Protein AF-0000000080314130 (afdb_homodimer)

Nearest PDB structures (foldseek):
  8gym-assembly1_2K  TM=3.795E-01  e=1.275E+00  Tetrahymena thermophila SB210
  7lbm-assembly1_z  TM=4.103E-01  e=8.644E+00  Homo sapiens
  8gym-assembly1_2K  TM=3.818E-01  e=1.633E+00  Tetrahymena thermophila SB210

Sequence (172 aa):
MSDDYREERTYTIELRLSASFPDDYEGEEDGYEWHARFDRVVRPRIARAVIEALMRDPGWKVTPTTRGESESERLELRVERVVTREMSDDYREERTYTIELRLSASFPDDYEGEEDGYEWHARFDRVVRPRIARAVIEALMRDPGWKVTPTTRGESESERLELRVERVVTRE

Radius of gyration: 19.34 Å; Cα contacts (8 Å, |Δi|>4): 273; chains: 2; bounding box: 26×60×52 Å

Secondary structure (DSSP, 8-state):
----EEEEEEEEEEEEEEEEE-TT---HHHHHHHHHHIIIIIHHHHHHHHHHHHHTSTTEEEEEE--SS-TTTEEEEEEEEE----/----EEEEEEEEEEEEEEEEE-TT---HHHHHHHHHHIIIIIHHHHHHHHHHHHHTSTTEEEEEE--SS-TTTEEEEEEEEE----

Solvent-accessible surface area (backbone atoms only — not comparable to full-atom values): 9537 Å² total; per-residue (Å²): 126,80,68,54,50,68,49,79,49,63,39,35,39,39,37,43,37,34,36,38,32,53,70,81,60,72,54,67,75,44,65,50,38,58,52,47,44,37,61,72,51,46,48,57,44,30,53,49,33,40,52,53,44,52,59,68,42,84,63,50,43,78,41,79,44,85,80,67,85,59,64,86,36,43,47,39,33,40,34,37,30,69,56,67,86,125,128,81,68,56,49,68,50,77,47,64,40,36,38,39,37,42,38,34,38,37,32,54,72,80,61,70,56,66,72,46,65,50,40,57,53,47,45,38,62,70,51,46,47,55,45,32,54,49,32,38,52,53,43,52,57,68,42,84,62,50,44,79,41,81,47,86,78,80,68,61,68,86,36,42,45,42,31,40,32,37,31,68,56,68,86,126

Structure (mmCIF, N/CA/C/O backbone):
data_AF-0000000080314130-model_v1
#
loop_
_entity.id
_entity.type
_entity.pdbx_description
1 polymer 'Uncharacterized protein'
#
loop_
_atom_site.group_PDB
_atom_site.id
_atom_site.type_symbol
_atom_site.label_atom_id
_atom_site.label_alt_id
_atom_site.label_comp_id
_atom_site.label_asym_id
_atom_site.label_entity_id
_atom_site.label_seq_id
_atom_site.pdbx_PDB_ins_code
_atom_site.Cartn_x
_atom_site.Cartn_y
_atom_site.Cartn_z
_atom_site.occupancy
_atom_site.B_iso_or_equiv
_atom_site.auth_seq_id
_atom_site.auth_comp_id
_atom_site.auth_asym_id
_atom_site.auth_atom_id
_atom_site.pdbx_PDB_model_num
ATOM 1 N N . MET A 1 1 ? -9.742 25.672 25.812 1 43.38 1 MET A N 1
ATOM 2 C CA . MET A 1 1 ? -9.211 24.422 25.312 1 43.38 1 MET A CA 1
ATOM 3 C C . MET A 1 1 ? -8.68 24.594 23.891 1 43.38 1 MET A C 1
ATOM 5 O O . MET A 1 1 ? -9.414 24.984 22.984 1 43.38 1 MET A O 1
ATOM 9 N N . SER A 1 2 ? -7.477 25.078 23.719 1 47.72 2 SER A N 1
ATOM 10 C CA . SER A 1 2 ? -6.895 25.594 22.469 1 47.72 2 SER A CA 1
ATOM 11 C C . SER A 1 2 ? -7.051 24.578 21.344 1 47.72 2 SER A C 1
ATOM 13 O O . SER A 1 2 ? -6.578 23.453 21.438 1 47.72 2 SER A O 1
ATOM 15 N N . ASP A 1 3 ? -8.086 24.656 20.562 1 53.44 3 ASP A N 1
ATOM 16 C CA . ASP A 1 3 ? -8.555 23.719 19.531 1 53.44 3 ASP A CA 1
ATOM 17 C C . ASP A 1 3 ? -7.5 23.516 18.453 1 53.44 3 ASP A C 1
ATOM 19 O O . ASP A 1 3 ? -7.145 24.453 17.75 1 53.44 3 ASP A O 1
ATOM 23 N N . ASP A 1 4 ? -6.453 22.641 18.703 1 67.5 4 ASP A N 1
ATOM 24 C CA . ASP A 1 4 ? -5.48 22.25 17.688 1 67.5 4 ASP A CA 1
ATOM 25 C C . ASP A 1 4 ? -6.156 22.016 16.344 1 67.5 4 ASP A C 1
ATOM 27 O O . ASP A 1 4 ? -7.207 21.359 16.266 1 67.5 4 ASP A O 1
ATOM 31 N N . TYR A 1 5 ? -5.922 22.984 15.508 1 80.56 5 TYR A N 1
ATOM 32 C CA . TYR A 1 5 ? -6.379 22.781 14.141 1 80.56 5 TYR A CA 1
ATOM 33 C C . TYR A 1 5 ? -5.848 21.469 13.57 1 80.56 5 TYR A C 1
ATOM 35 O O . TYR A 1 5 ? -4.688 21.125 13.789 1 80.56 5 TYR A O 1
ATOM 43 N N . ARG A 1 6 ? -6.793 20.656 13.219 1 83.69 6 ARG A N 1
ATOM 44 C CA . ARG A 1 6 ? -6.426 19.375 12.656 1 83.69 6 ARG A CA 1
ATOM 45 C C . ARG A 1 6 ? -6.863 19.266 11.203 1 83.69 6 ARG A C 1
ATOM 47 O O . ARG A 1 6 ? -7.973 19.672 10.852 1 83.69 6 ARG A O 1
ATOM 54 N N . GLU A 1 7 ? -5.957 18.797 10.328 1 87.38 7 GLU A N 1
ATOM 55 C CA . GLU A 1 7 ? -6.258 18.469 8.938 1 87.38 7 GLU A CA 1
ATOM 56 C C . GLU A 1 7 ? -6.164 16.969 8.695 1 87.38 7 GLU A C 1
ATOM 58 O O . GLU A 1 7 ? -5.328 16.297 9.297 1 87.38 7 GLU A O 1
ATOM 63 N N . GLU A 1 8 ? -7.141 16.516 7.824 1 88.44 8 GLU A N 1
ATOM 64 C CA . GLU A 1 8 ? -7.16 15.094 7.516 1 88.44 8 GLU A CA 1
ATOM 65 C C . GLU A 1 8 ? -7.203 14.859 6.012 1 88.44 8 GLU A C 1
ATOM 67 O O . GLU A 1 8 ? -7.738 15.68 5.262 1 88.44 8 GLU A O 1
ATOM 72 N N . ARG A 1 9 ? -6.504 13.812 5.672 1 89.31 9 ARG A N 1
ATOM 73 C CA . ARG A 1 9 ? -6.508 13.336 4.293 1 89.31 9 ARG A CA 1
ATOM 74 C C . ARG A 1 9 ? -6.398 11.82 4.23 1 89.31 9 ARG A C 1
ATOM 76 O O . ARG A 1 9 ? -5.84 11.195 5.137 1 89.31 9 ARG A O 1
ATOM 83 N N . THR A 1 10 ? -7.004 11.297 3.166 1 91.94 10 THR A N 1
ATOM 84 C CA . THR A 1 10 ? -6.895 9.859 2.973 1 91.94 10 THR A CA 1
ATOM 85 C C . THR A 1 10 ? -6.184 9.539 1.66 1 91.94 10 THR A C 1
ATOM 87 O O . THR A 1 10 ? -6.445 10.172 0.636 1 91.94 10 THR A O 1
ATOM 90 N N . TYR A 1 11 ? -5.266 8.695 1.754 1 93 11 TYR A N 1
ATOM 91 C CA . TYR A 1 11 ? -4.621 8.133 0.573 1 93 11 TYR A CA 1
ATOM 92 C C . TYR A 1 11 ? -4.828 6.625 0.508 1 93 11 TYR A C 1
ATOM 94 O O . TYR A 1 11 ? -4.598 5.918 1.491 1 93 11 TYR A O 1
ATOM 102 N N . THR A 1 12 ? -5.262 6.172 -0.743 1 93.56 12 THR A N 1
ATOM 103 C CA . THR A 1 12 ? -5.609 4.758 -0.873 1 93.56 12 THR A CA 1
ATOM 104 C C . THR A 1 12 ? -4.758 4.09 -1.951 1 93.56 12 THR A C 1
ATOM 106 O O . THR A 1 12 ? -4.57 4.648 -3.033 1 93.56 12 THR A O 1
ATOM 109 N N . ILE A 1 13 ? -4.215 2.967 -1.587 1 93.06 13 ILE A N 1
ATOM 110 C CA . ILE A 1 13 ? -3.582 2.064 -2.543 1 93.06 13 ILE A CA 1
ATOM 111 C C . ILE A 1 13 ? -4.48 0.852 -2.779 1 93.06 13 ILE A C 1
ATOM 113 O O . ILE A 1 13 ? -4.789 0.109 -1.844 1 93.06 13 ILE A O 1
ATOM 117 N N . GLU A 1 14 ? -4.93 0.688 -3.996 1 93.88 14 GLU A N 1
ATOM 118 C CA . GLU A 1 14 ? -5.773 -0.449 -4.359 1 93.88 14 GLU A CA 1
ATOM 119 C C . GLU A 1 14 ? -5.023 -1.426 -5.258 1 93.88 14 GLU A C 1
ATOM 121 O O . GLU A 1 14 ? -4.582 -1.058 -6.352 1 93.88 14 GLU A O 1
ATOM 126 N N . LEU A 1 15 ? -4.801 -2.623 -4.832 1 94 15 LEU A N 1
ATOM 127 C CA . LEU A 1 15 ? -4.227 -3.715 -5.605 1 94 15 LEU A CA 1
ATOM 128 C C . LEU A 1 15 ? -5.32 -4.574 -6.234 1 94 15 LEU A C 1
ATOM 130 O O . LEU A 1 15 ? -6.117 -5.188 -5.523 1 94 15 LEU A O 1
ATOM 134 N N . ARG A 1 16 ? -5.414 -4.551 -7.484 1 93.62 16 ARG A N 1
ATOM 135 C CA . ARG A 1 16 ? -6.316 -5.43 -8.219 1 93.62 16 ARG A CA 1
ATOM 136 C C . ARG A 1 16 ? -5.602 -6.707 -8.656 1 93.62 16 ARG A C 1
ATOM 138 O O . ARG A 1 16 ? -4.945 -6.73 -9.695 1 93.62 16 ARG A O 1
ATOM 145 N N . LEU A 1 17 ? -5.797 -7.746 -7.875 1 92.12 17 LEU A N 1
ATOM 146 C CA . LEU A 1 17 ? -5.125 -9.023 -8.094 1 92.12 17 LEU A CA 1
ATOM 147 C C . LEU A 1 17 ? -5.926 -9.898 -9.055 1 92.12 17 LEU A C 1
ATOM 149 O O . LEU A 1 17 ? -7.156 -9.953 -8.969 1 92.12 17 LEU A O 1
ATOM 153 N N . SER A 1 18 ? -5.16 -10.461 -9.953 1 90.25 18 SER A N 1
ATOM 154 C CA . SER A 1 18 ? -5.812 -11.445 -10.812 1 90.25 18 SER A CA 1
ATOM 155 C C . SER A 1 18 ? -4.887 -12.617 -11.109 1 90.25 18 SER A C 1
ATOM 157 O O . SER A 1 18 ? -3.664 -12.453 -11.148 1 90.25 18 SER A O 1
ATOM 159 N N . ALA A 1 19 ? -5.52 -13.75 -11.25 1 87.75 19 ALA A N 1
ATOM 160 C CA . ALA A 1 19 ? -4.809 -14.953 -11.664 1 87.75 19 ALA A CA 1
ATOM 161 C C . ALA A 1 19 ? -5.535 -15.648 -12.812 1 87.75 19 ALA A C 1
ATOM 163 O O . ALA A 1 19 ? -6.766 -15.727 -12.828 1 87.75 19 ALA A O 1
ATOM 164 N N . SER A 1 20 ? -4.805 -16.109 -13.719 1 85.88 20 SER A N 1
ATOM 165 C CA . SER A 1 20 ? -5.344 -16.906 -14.82 1 85.88 20 SER A CA 1
ATOM 166 C C . SER A 1 20 ? -4.812 -18.328 -14.781 1 85.88 20 SER A C 1
ATOM 168 O O . SER A 1 20 ? -3.637 -18.547 -14.484 1 85.88 20 SER A O 1
ATOM 170 N N . PHE A 1 21 ? -5.805 -19.219 -15.117 1 83.94 21 PHE A N 1
ATOM 171 C CA . PHE A 1 21 ? -5.492 -20.641 -15.047 1 83.94 21 PHE A CA 1
ATOM 172 C C . PHE A 1 21 ? -5.754 -21.312 -16.391 1 83.94 21 PHE A C 1
ATOM 174 O O . PHE A 1 21 ? -6.703 -20.969 -17.094 1 83.94 21 PHE A O 1
ATOM 181 N N . PRO A 1 22 ? -4.871 -22.281 -16.688 1 77.94 22 PRO A N 1
ATOM 182 C CA . PRO A 1 22 ? -5.156 -23.062 -17.906 1 77.94 22 PRO A CA 1
ATOM 183 C C . PRO A 1 22 ? -6.391 -23.938 -17.766 1 77.94 22 PRO A C 1
ATOM 185 O O . PRO A 1 22 ? -6.828 -24.234 -16.641 1 77.94 22 PRO A O 1
ATOM 188 N N . ASP A 1 23 ? -7.102 -24.281 -18.844 1 73.69 23 ASP A N 1
ATOM 189 C CA . ASP A 1 23 ? -8.328 -25.078 -18.906 1 73.69 23 ASP A CA 1
ATOM 190 C C . ASP A 1 23 ? -8.164 -26.391 -18.141 1 73.69 23 ASP A C 1
ATOM 192 O O . ASP A 1 23 ? -9.125 -26.906 -17.562 1 73.69 23 ASP A O 1
ATOM 196 N N . ASP A 1 24 ? -7.156 -26.953 -18.219 1 72.69 24 ASP A N 1
ATOM 197 C CA . ASP A 1 24 ? -6.957 -28.281 -17.625 1 72.69 24 ASP A CA 1
ATOM 198 C C . ASP A 1 24 ? -6.422 -28.172 -16.203 1 72.69 24 ASP A C 1
ATOM 200 O O . ASP A 1 24 ? -5.957 -29.172 -15.633 1 72.69 24 ASP A O 1
ATOM 204 N N . TYR A 1 25 ? -6.457 -26.922 -15.852 1 67 25 TYR A N 1
ATOM 205 C CA . TYR A 1 25 ? -6.004 -26.734 -14.477 1 67 25 TYR A CA 1
ATOM 206 C C . TYR A 1 25 ? -6.973 -27.375 -13.492 1 67 25 TYR A C 1
ATOM 208 O O . TYR A 1 25 ? -8.172 -27.062 -13.5 1 67 25 TYR A O 1
ATOM 216 N N . GLU A 1 26 ? -6.828 -28.594 -13.109 1 61.5 26 GLU A N 1
ATOM 217 C CA . GLU A 1 26 ? -7.66 -29.328 -12.156 1 61.5 26 GLU A CA 1
ATOM 218 C C . GLU A 1 26 ? -7.398 -28.859 -10.727 1 61.5 26 GLU A C 1
ATOM 220 O O . GLU A 1 26 ? -8.07 -29.297 -9.797 1 61.5 26 GLU A O 1
ATOM 225 N N . GLY A 1 27 ? -6.477 -28.125 -10.43 1 54.03 27 GLY A N 1
ATOM 226 C CA . GLY A 1 27 ? -6.055 -27.953 -9.047 1 54.03 27 GLY A CA 1
ATOM 227 C C . GLY A 1 27 ? -6.949 -27.031 -8.25 1 54.03 27 GLY A C 1
ATOM 228 O O . GLY A 1 27 ? -6.863 -25.797 -8.398 1 54.03 27 GLY A O 1
ATOM 229 N N . GLU A 1 28 ? -8.219 -27.359 -8.234 1 51.75 28 GLU A N 1
ATOM 230 C CA . GLU A 1 28 ? -9.047 -26.766 -7.195 1 51.75 28 GLU A CA 1
ATOM 231 C C . GLU A 1 28 ? -8.195 -26.188 -6.066 1 51.75 28 GLU A C 1
ATOM 233 O O . GLU A 1 28 ? -8.477 -25.094 -5.566 1 51.75 28 GLU A O 1
ATOM 238 N N . GLU A 1 29 ? -7.48 -27.203 -5.551 1 49.44 29 GLU A N 1
ATOM 239 C CA . GLU A 1 29 ? -6.723 -26.953 -4.328 1 49.44 29 GLU A CA 1
ATOM 240 C C . GLU A 1 29 ? -5.801 -25.75 -4.492 1 49.44 29 GLU A C 1
ATOM 242 O O . GLU A 1 29 ? -5.547 -25.016 -3.533 1 49.44 29 GLU A O 1
ATOM 247 N N . ASP A 1 30 ? -5.445 -25.438 -5.742 1 53.06 30 ASP A N 1
ATOM 248 C CA . ASP A 1 30 ? -4.344 -24.531 -6.055 1 53.06 30 ASP A CA 1
ATOM 249 C C . ASP A 1 30 ? -4.848 -23.109 -6.273 1 53.06 30 ASP A C 1
ATOM 251 O O . ASP A 1 30 ? -4.082 -22.141 -6.148 1 53.06 30 ASP A O 1
ATOM 255 N N . GLY A 1 31 ? -6.16 -23.141 -6.836 1 55.75 31 GLY A N 1
ATOM 256 C CA . GLY A 1 31 ? -6.699 -21.781 -6.953 1 55.75 31 GLY A CA 1
ATOM 257 C C . GLY A 1 31 ? -6.625 -21 -5.66 1 55.75 31 GLY A C 1
ATOM 258 O O . GLY A 1 31 ? -6.363 -19.797 -5.676 1 55.75 31 GLY A O 1
ATOM 259 N N . TYR A 1 32 ? -6.766 -21.797 -4.609 1 67.88 32 TYR A N 1
ATOM 260 C CA . TYR A 1 32 ? -6.676 -21.172 -3.301 1 67.88 32 TYR A CA 1
ATOM 261 C C . TYR A 1 32 ? -5.223 -20.938 -2.904 1 67.88 32 TYR A C 1
ATOM 263 O O . TYR A 1 32 ? -4.934 -20.141 -2.01 1 67.88 32 TYR A O 1
ATOM 271 N N . GLU A 1 33 ? -4.41 -21.609 -3.822 1 78.06 33 GLU A N 1
ATOM 272 C CA . GLU A 1 33 ? -3 -21.516 -3.459 1 78.06 33 GLU A CA 1
ATOM 273 C C . GLU A 1 33 ? -2.455 -20.109 -3.707 1 78.06 33 GLU A C 1
ATOM 275 O O . GLU A 1 33 ? -1.669 -19.594 -2.91 1 78.06 33 GLU A O 1
ATOM 280 N N . TRP A 1 34 ? -2.99 -19.578 -4.809 1 81.38 34 TRP A N 1
ATOM 281 C CA . TRP A 1 34 ? -2.451 -18.234 -5.082 1 81.38 34 TRP A CA 1
ATOM 282 C C . TRP A 1 34 ? -2.977 -17.219 -4.074 1 81.38 34 TRP A C 1
ATOM 284 O O . TRP A 1 34 ? -2.242 -16.328 -3.646 1 81.38 34 TRP A O 1
ATOM 294 N N . HIS A 1 35 ? -4.184 -17.422 -3.57 1 82.56 35 HIS A N 1
ATOM 295 C CA . HIS A 1 35 ? -4.707 -16.578 -2.498 1 82.56 35 HIS A CA 1
ATOM 296 C C . HIS A 1 35 ? -3.912 -16.781 -1.211 1 82.56 35 HIS A C 1
ATOM 298 O O . HIS A 1 35 ? -3.574 -15.797 -0.536 1 82.56 35 HIS A O 1
ATOM 304 N N . ALA A 1 36 ? -3.713 -18.016 -1.013 1 83.44 36 ALA A N 1
ATOM 305 C CA . ALA A 1 36 ? -2.982 -18.344 0.21 1 83.44 36 ALA A CA 1
ATOM 306 C C . ALA A 1 36 ? -1.574 -17.75 0.179 1 83.44 36 ALA A C 1
ATOM 308 O O . ALA A 1 36 ? -1.088 -17.234 1.188 1 83.44 36 ALA A O 1
ATOM 309 N N . ARG A 1 37 ? -0.954 -17.891 -0.883 1 83.81 37 ARG A N 1
ATOM 310 C CA . ARG A 1 37 ? 0.386 -17.328 -1.013 1 83.81 37 ARG A CA 1
ATOM 311 C C . ARG A 1 37 ? 0.36 -15.812 -0.853 1 83.81 37 ARG A C 1
ATOM 313 O O . ARG A 1 37 ? 1.214 -15.234 -0.173 1 83.81 37 ARG A O 1
ATOM 320 N N . PHE A 1 38 ? -0.61 -15.211 -1.527 1 88.31 38 PHE A N 1
ATOM 321 C CA . PHE A 1 38 ? -0.726 -13.766 -1.364 1 88.31 38 PHE A CA 1
ATOM 322 C C . PHE A 1 38 ? -0.879 -13.398 0.107 1 88.31 38 PHE A C 1
ATOM 324 O O . PHE A 1 38 ? -0.174 -12.523 0.61 1 88.31 38 PHE A O 1
ATOM 331 N N . ASP A 1 39 ? -1.701 -14.078 0.784 1 88.5 39 ASP A N 1
ATOM 332 C CA . ASP A 1 39 ? -2.029 -13.742 2.166 1 88.5 39 ASP A CA 1
ATOM 333 C C . ASP A 1 39 ? -0.843 -14.008 3.092 1 88.5 39 ASP A C 1
ATOM 335 O O . ASP A 1 39 ? -0.583 -13.234 4.012 1 88.5 39 ASP A O 1
ATOM 339 N N . ARG A 1 40 ? -0.093 -15.031 2.822 1 88.88 40 ARG A N 1
ATOM 340 C CA . ARG A 1 40 ? 0.931 -15.477 3.76 1 88.88 40 ARG A CA 1
ATOM 341 C C . ARG A 1 40 ? 2.27 -14.805 3.475 1 88.88 40 ARG A C 1
ATOM 343 O O . ARG A 1 40 ? 3.08 -14.617 4.383 1 88.88 40 ARG A O 1
ATOM 350 N N . VAL A 1 41 ? 2.461 -14.422 2.262 1 89.19 41 VAL A N 1
ATOM 351 C CA . VAL A 1 41 ? 3.809 -13.984 1.908 1 89.19 41 VAL A CA 1
ATOM 352 C C . VAL A 1 41 ? 3.771 -12.539 1.412 1 89.19 41 VAL A C 1
ATOM 354 O O . VAL A 1 41 ? 4.484 -11.68 1.934 1 89.19 41 VAL A O 1
ATOM 357 N N . VAL A 1 42 ? 2.891 -12.281 0.483 1 90.56 42 VAL A N 1
ATOM 358 C CA . VAL A 1 42 ? 2.963 -11.031 -0.259 1 90.56 42 VAL A CA 1
ATOM 359 C C . VAL A 1 42 ? 2.34 -9.906 0.566 1 90.56 42 VAL A C 1
ATOM 361 O O . VAL A 1 42 ? 2.941 -8.844 0.732 1 90.56 42 VAL A O 1
ATOM 364 N N . ARG A 1 43 ? 1.204 -10.195 1.132 1 91.44 43 ARG A N 1
ATOM 365 C CA . ARG A 1 43 ? 0.46 -9.18 1.88 1 91.44 43 ARG A CA 1
ATOM 366 C C . ARG A 1 43 ? 1.268 -8.68 3.07 1 91.44 43 ARG A C 1
ATOM 368 O O . ARG A 1 43 ? 1.432 -7.469 3.248 1 91.44 43 ARG A O 1
ATOM 375 N N . PRO A 1 44 ? 1.831 -9.531 3.885 1 92.5 44 PRO A N 1
ATOM 376 C CA . PRO A 1 44 ? 2.645 -9.039 4.996 1 92.5 44 PRO A CA 1
ATOM 377 C C . PRO A 1 44 ? 3.875 -8.266 4.531 1 92.5 44 PRO A C 1
ATOM 379 O O . PRO A 1 44 ? 4.289 -7.301 5.184 1 92.5 44 PRO A O 1
ATOM 382 N N . ARG A 1 45 ? 4.48 -8.648 3.465 1 94.06 45 ARG A N 1
ATOM 383 C CA . ARG A 1 45 ? 5.633 -7.953 2.902 1 94.06 45 ARG A CA 1
ATOM 384 C C . ARG A 1 45 ? 5.266 -6.535 2.475 1 94.06 45 ARG A C 1
ATOM 386 O O . ARG A 1 45 ? 6.02 -5.59 2.717 1 94.06 45 ARG A O 1
ATOM 393 N N . ILE A 1 46 ? 4.105 -6.441 1.878 1 94.31 46 ILE A N 1
ATOM 394 C CA . ILE A 1 46 ? 3.619 -5.141 1.44 1 94.31 46 ILE A CA 1
ATOM 395 C C . ILE A 1 46 ? 3.369 -4.246 2.654 1 94.31 46 ILE A C 1
ATOM 397 O O . ILE A 1 46 ? 3.785 -3.086 2.676 1 94.31 46 ILE A O 1
ATOM 401 N N . ALA A 1 47 ? 2.678 -4.809 3.625 1 92.88 47 ALA A N 1
ATOM 402 C CA . ALA A 1 47 ? 2.387 -4.055 4.844 1 92.88 47 ALA A CA 1
ATOM 403 C C . ALA A 1 47 ? 3.668 -3.52 5.477 1 92.88 47 ALA A C 1
ATOM 405 O O . ALA A 1 47 ? 3.754 -2.338 5.816 1 92.88 47 ALA A O 1
ATOM 406 N N . ARG A 1 48 ? 4.629 -4.344 5.574 1 94.94 48 ARG A N 1
ATOM 407 C CA . ARG A 1 48 ? 5.914 -3.955 6.148 1 94.94 48 ARG A CA 1
ATOM 408 C C . ARG A 1 48 ? 6.582 -2.863 5.316 1 94.94 48 ARG A C 1
ATOM 410 O O . ARG A 1 48 ? 7.102 -1.889 5.867 1 94.94 48 ARG A O 1
ATOM 417 N N . ALA A 1 49 ? 6.582 -3.035 4.051 1 95 49 ALA A N 1
ATOM 418 C CA . ALA A 1 49 ? 7.223 -2.076 3.152 1 95 49 ALA A CA 1
ATOM 419 C C . ALA A 1 49 ? 6.586 -0.695 3.283 1 95 49 ALA A C 1
ATOM 421 O O . ALA A 1 49 ? 7.289 0.319 3.297 1 95 49 ALA A O 1
ATOM 422 N N . VAL A 1 50 ? 5.297 -0.65 3.35 1 94.75 50 VAL A N 1
ATOM 423 C CA . VAL A 1 50 ? 4.578 0.615 3.473 1 94.75 50 VAL A CA 1
ATOM 424 C C . VAL A 1 50 ? 4.934 1.282 4.801 1 94.75 50 VAL A C 1
ATOM 426 O O . VAL A 1 50 ? 5.266 2.469 4.836 1 94.75 50 VAL A O 1
ATOM 429 N N . ILE A 1 51 ? 4.922 0.516 5.895 1 93.88 51 ILE A N 1
ATOM 430 C CA . ILE A 1 51 ? 5.207 1.049 7.219 1 93.88 51 ILE A CA 1
ATOM 431 C C . ILE A 1 51 ? 6.645 1.558 7.273 1 93.88 51 ILE A C 1
ATOM 433 O O . ILE A 1 51 ? 6.902 2.662 7.758 1 93.88 51 ILE A O 1
ATOM 437 N N . GLU A 1 52 ? 7.543 0.793 6.723 1 94.25 52 GLU A N 1
ATOM 438 C CA . GLU A 1 52 ? 8.945 1.203 6.691 1 94.25 52 GLU A CA 1
ATOM 439 C C . GLU A 1 52 ? 9.125 2.48 5.879 1 94.25 52 GLU A C 1
ATOM 441 O O . GLU A 1 52 ? 9.898 3.359 6.258 1 94.25 52 GLU A O 1
ATOM 446 N N . ALA A 1 53 ? 8.43 2.574 4.746 1 93.5 53 ALA A N 1
ATOM 447 C CA . ALA A 1 53 ? 8.516 3.77 3.91 1 93.5 53 ALA A CA 1
ATOM 448 C C . ALA A 1 53 ? 8.008 5 4.656 1 93.5 53 ALA A C 1
ATOM 450 O O . ALA A 1 53 ? 8.578 6.086 4.535 1 93.5 53 ALA A O 1
ATOM 451 N N . LEU A 1 54 ? 6.945 4.852 5.375 1 92.94 54 LEU A N 1
ATOM 452 C CA . LEU A 1 54 ? 6.367 5.945 6.148 1 92.94 54 LEU A CA 1
ATOM 453 C C . LEU A 1 54 ? 7.297 6.359 7.281 1 92.94 54 LEU A C 1
ATOM 455 O O . LEU A 1 54 ? 7.484 7.555 7.531 1 92.94 54 LEU A O 1
ATOM 459 N N . MET A 1 55 ? 7.922 5.43 7.871 1 90.06 55 MET A N 1
ATOM 460 C CA . MET A 1 55 ? 8.727 5.672 9.062 1 90.06 55 MET A CA 1
ATOM 461 C C . MET A 1 55 ? 10.062 6.309 8.695 1 90.06 55 MET A C 1
ATOM 463 O O . MET A 1 55 ? 10.758 6.844 9.562 1 90.06 55 MET A O 1
ATOM 467 N N . ARG A 1 56 ? 10.414 6.219 7.496 1 90.25 56 ARG A N 1
ATOM 468 C CA . ARG A 1 56 ? 11.633 6.863 7.035 1 90.25 56 ARG A CA 1
ATOM 469 C C . ARG A 1 56 ? 11.492 8.383 7.039 1 90.25 56 ARG A C 1
ATOM 471 O O . ARG A 1 56 ? 12.492 9.102 6.996 1 90.25 56 ARG A O 1
ATOM 478 N N . ASP A 1 57 ? 10.297 8.867 6.898 1 82.12 57 ASP A N 1
ATOM 479 C CA . ASP A 1 57 ? 10.055 10.312 6.965 1 82.12 57 ASP A CA 1
ATOM 480 C C . ASP A 1 57 ? 9.859 10.766 8.406 1 82.12 57 ASP A C 1
ATOM 482 O O . ASP A 1 57 ? 8.891 10.383 9.062 1 82.12 57 ASP A O 1
ATOM 486 N N . PRO A 1 58 ? 10.883 11.586 8.789 1 79.19 58 PRO A N 1
ATOM 487 C CA . PRO A 1 58 ? 10.773 12.031 10.18 1 79.19 58 PRO A CA 1
ATOM 488 C C . PRO A 1 58 ? 9.5 12.828 10.445 1 79.19 58 PRO A C 1
ATOM 490 O O . PRO A 1 58 ? 9.023 13.555 9.57 1 79.19 58 PRO A O 1
ATOM 493 N N . GLY A 1 59 ? 8.836 12.594 11.641 1 80.56 59 GLY A N 1
ATOM 494 C CA . GLY A 1 59 ? 7.703 13.406 12.062 1 80.56 59 GLY A CA 1
ATOM 495 C C . GLY A 1 59 ? 6.379 12.672 11.945 1 80.56 59 GLY A C 1
ATOM 496 O O . GLY A 1 59 ? 5.371 13.109 12.508 1 80.56 59 GLY A O 1
ATOM 497 N N . TRP A 1 60 ? 6.441 11.617 11.125 1 84.19 60 TRP A N 1
ATOM 498 C CA . TRP A 1 60 ? 5.199 10.867 11.008 1 84.19 60 TRP A CA 1
ATOM 499 C C . TRP A 1 60 ? 5.148 9.734 12.031 1 84.19 60 TRP A C 1
ATOM 501 O O . TRP A 1 60 ? 6.152 9.062 12.273 1 84.19 60 TRP A O 1
ATOM 511 N N . LYS A 1 61 ? 4.016 9.625 12.648 1 89.62 61 LYS A N 1
ATOM 512 C CA . LYS A 1 61 ? 3.695 8.469 13.484 1 89.62 61 LYS A CA 1
ATOM 513 C C . LYS A 1 61 ? 2.709 7.543 12.773 1 89.62 61 LYS A C 1
ATOM 515 O O . LYS A 1 61 ? 1.689 7.996 12.25 1 89.62 61 LYS A O 1
ATOM 520 N N . VAL A 1 62 ? 3.119 6.305 12.797 1 92.12 62 VAL A N 1
ATOM 521 C CA . VAL A 1 62 ? 2.291 5.332 12.094 1 92.12 62 VAL A CA 1
ATOM 522 C C . VAL A 1 62 ? 1.704 4.336 13.086 1 92.12 62 VAL A C 1
ATOM 524 O O . VAL A 1 62 ? 2.434 3.746 13.891 1 92.12 62 VAL A O 1
ATOM 527 N N . THR A 1 63 ? 0.373 4.16 13.008 1 88.88 63 THR A N 1
ATOM 528 C CA . THR A 1 63 ? -0.337 3.203 13.844 1 88.88 63 THR A CA 1
ATOM 529 C C . THR A 1 63 ? -1.262 2.328 13.008 1 88.88 63 THR A C 1
ATOM 531 O O . THR A 1 63 ? -2.207 2.826 12.391 1 88.88 63 THR A O 1
ATOM 534 N N . PRO A 1 64 ? -0.875 1.026 12.992 1 85.12 64 PRO A N 1
ATOM 535 C CA . PRO A 1 64 ? -1.858 0.169 12.328 1 85.12 64 PRO A CA 1
ATOM 536 C C . PRO A 1 64 ? -3.207 0.151 13.047 1 85.12 64 PRO A C 1
ATOM 538 O O . PRO A 1 64 ? -3.256 0.208 14.273 1 85.12 64 PRO A O 1
ATOM 541 N N . THR A 1 65 ? -4.262 0.275 12.25 1 78.31 65 THR A N 1
ATOM 542 C 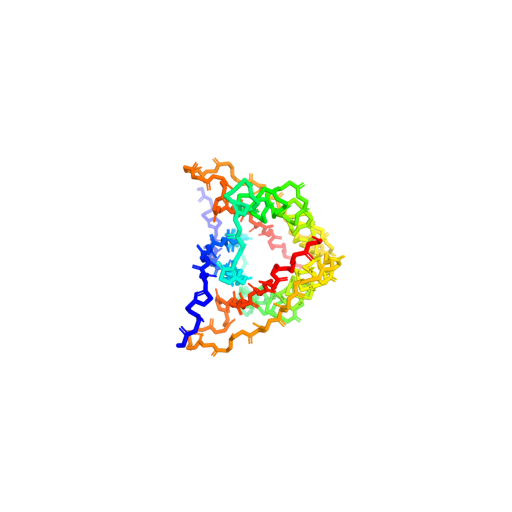CA . THR A 1 65 ? -5.578 0.263 12.883 1 78.31 65 THR A CA 1
ATOM 543 C C . THR A 1 65 ? -6.285 -1.066 12.633 1 78.31 65 THR A C 1
ATOM 545 O O . THR A 1 65 ? -6.066 -1.709 11.609 1 78.31 65 THR A O 1
ATOM 548 N N . THR A 1 66 ? -6.504 -1.848 13.562 1 62 66 THR A N 1
ATOM 549 C CA . THR A 1 66 ? -7.246 -3.098 13.445 1 62 66 THR A CA 1
ATOM 550 C C . THR A 1 66 ? -8.719 -2.826 13.148 1 62 66 THR A C 1
ATOM 552 O O . THR A 1 66 ? -9.594 -3.605 13.539 1 62 66 THR A O 1
ATOM 555 N N . ARG A 1 67 ? -8.984 -1.574 12.641 1 48.16 67 ARG A N 1
ATOM 556 C CA . ARG A 1 67 ? -10.406 -1.279 12.516 1 48.16 67 ARG A CA 1
ATOM 557 C C . ARG A 1 67 ? -10.977 -1.891 11.242 1 48.16 67 ARG A C 1
ATOM 559 O O . ARG A 1 67 ? -10.414 -1.729 10.156 1 48.16 67 ARG A O 1
ATOM 566 N N . GLY A 1 68 ? -11.766 -2.947 11.438 1 51 68 GLY A N 1
ATOM 567 C CA . GLY A 1 68 ? -12.883 -3.488 10.68 1 51 68 GLY A CA 1
ATOM 568 C C . GLY A 1 68 ? -12.641 -4.91 10.203 1 51 68 GLY A C 1
ATOM 569 O O . GLY A 1 68 ? -11.57 -5.473 10.414 1 51 68 GLY A O 1
ATOM 570 N N . GLU A 1 69 ? -13.711 -5.402 9.398 1 56.09 69 GLU A N 1
ATOM 571 C CA . GLU A 1 69 ? -14.055 -6.793 9.133 1 56.09 69 GLU A CA 1
ATOM 572 C C . GLU A 1 69 ? -12.891 -7.539 8.484 1 56.09 69 GLU A C 1
ATOM 574 O O . GLU A 1 69 ? -12.469 -8.586 8.977 1 56.09 69 GLU A O 1
ATOM 579 N N . SER A 1 70 ? -12.688 -7.609 7.09 1 62.03 70 SER A N 1
ATOM 580 C CA . SER A 1 70 ? -11.906 -8.664 6.469 1 62.03 70 SER A CA 1
ATOM 581 C C . SER A 1 70 ? -10.445 -8.25 6.309 1 62.03 70 SER A C 1
ATOM 583 O O . SER A 1 70 ? -10.086 -7.59 5.332 1 62.03 70 SER A O 1
ATOM 585 N N . GLU A 1 71 ? -9.734 -8.219 7.426 1 64.06 71 GLU A N 1
ATOM 586 C CA . GLU A 1 71 ? -8.281 -8.047 7.406 1 64.06 71 GLU A CA 1
ATOM 587 C C . GLU A 1 71 ? -7.672 -8.656 6.145 1 64.06 71 GLU A C 1
ATOM 589 O O . GLU A 1 71 ? -6.609 -8.227 5.691 1 64.06 71 GLU A O 1
ATOM 594 N N . SER A 1 72 ? -8.477 -9.555 5.676 1 73.25 72 SER A N 1
ATOM 595 C CA . SER A 1 72 ? -7.957 -10.242 4.496 1 73.25 72 SER A CA 1
ATOM 596 C C . SER A 1 72 ? -8.047 -9.359 3.258 1 73.25 72 SER A C 1
ATOM 598 O O . SER A 1 72 ? -7.371 -9.617 2.258 1 73.25 72 SER A O 1
ATOM 600 N N . GLU A 1 73 ? -8.758 -8.219 3.422 1 84.19 73 GLU A N 1
ATOM 601 C CA . GLU A 1 73 ? -8.961 -7.457 2.193 1 84.19 73 GLU A CA 1
ATOM 602 C C . GLU A 1 73 ? -8.555 -5.996 2.373 1 84.19 73 GLU A C 1
ATOM 604 O O . GLU A 1 73 ? -8.594 -5.211 1.422 1 84.19 73 GLU A O 1
ATOM 609 N N . ARG A 1 74 ? -8.172 -5.727 3.623 1 89.56 74 ARG A N 1
ATOM 610 C CA . ARG A 1 74 ? -7.918 -4.309 3.84 1 89.56 74 ARG A CA 1
ATOM 611 C C . ARG A 1 74 ? -6.902 -4.098 4.957 1 89.56 74 ARG A C 1
ATOM 613 O O . ARG A 1 74 ? -6.957 -4.773 5.988 1 89.56 74 ARG A O 1
ATOM 620 N N . LEU A 1 75 ? -5.938 -3.205 4.703 1 91.25 75 LEU A N 1
ATOM 621 C CA . LEU A 1 75 ? -5.035 -2.672 5.719 1 91.25 75 LEU A CA 1
ATOM 622 C C . LEU A 1 75 ? -5.266 -1.178 5.922 1 91.25 75 LEU A C 1
ATOM 624 O O . LEU A 1 75 ? -5.223 -0.404 4.961 1 91.25 75 LEU A O 1
ATOM 628 N N . GLU A 1 76 ? -5.586 -0.835 7.109 1 91.94 76 GLU A N 1
ATOM 629 C CA . GLU A 1 76 ? -5.719 0.578 7.449 1 91.94 76 GLU A CA 1
ATOM 630 C C . GLU A 1 76 ? -4.59 1.034 8.367 1 91.94 76 GLU A C 1
ATOM 632 O O . GLU A 1 76 ? -4.312 0.39 9.383 1 91.94 76 GLU A O 1
ATOM 637 N N . LEU A 1 77 ? -3.977 2.141 8.016 1 93.31 77 LEU A N 1
ATOM 638 C CA . LEU A 1 77 ? -2.922 2.76 8.812 1 93.31 77 LEU A CA 1
ATOM 639 C C . LEU A 1 77 ? -3.287 4.191 9.18 1 93.31 77 LEU A C 1
ATOM 641 O O . LEU A 1 77 ? -3.633 4.992 8.305 1 93.31 77 LEU A O 1
ATOM 645 N N . ARG A 1 78 ? -3.303 4.512 10.43 1 93.62 78 ARG A N 1
ATOM 646 C CA . ARG A 1 78 ? -3.35 5.898 10.875 1 93.62 78 ARG A CA 1
ATOM 647 C C . ARG A 1 78 ? -1.96 6.527 10.852 1 93.62 78 ARG A C 1
ATOM 649 O O . ARG A 1 78 ? -1.013 5.977 11.414 1 93.62 78 ARG A O 1
ATOM 656 N N . VAL A 1 79 ? -1.843 7.562 10.156 1 93 79 VAL A N 1
ATOM 657 C CA . VAL A 1 79 ? -0.579 8.273 9.977 1 93 79 VAL A CA 1
ATOM 658 C C . VAL A 1 79 ? -0.721 9.711 10.453 1 93 79 VAL A C 1
ATOM 660 O O . VAL A 1 79 ? -1.503 10.484 9.898 1 93 79 VAL A O 1
ATOM 663 N N . GLU A 1 80 ? 0.077 10 11.461 1 91 80 GLU A N 1
ATOM 664 C CA . GLU A 1 80 ? -0.098 11.305 12.094 1 91 80 GLU A CA 1
ATOM 665 C C . GLU A 1 80 ? 1.201 12.102 12.078 1 91 80 GLU A C 1
ATOM 667 O O . GLU A 1 80 ? 2.283 11.539 12.258 1 91 80 GLU A O 1
ATOM 672 N N . ARG A 1 81 ? 1.021 13.359 11.852 1 87.06 8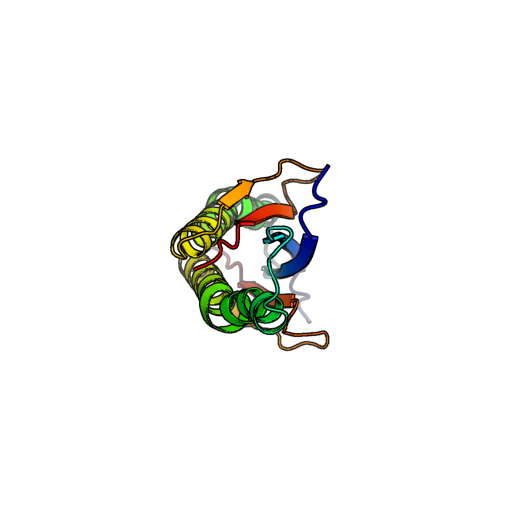1 ARG A N 1
ATOM 673 C CA . ARG A 1 81 ? 2.133 14.297 11.969 1 87.06 81 ARG A CA 1
ATOM 674 C C . ARG A 1 81 ? 1.774 15.461 12.883 1 87.06 81 ARG A C 1
ATOM 676 O O . ARG A 1 81 ? 0.677 16.016 12.797 1 87.06 81 ARG A O 1
ATOM 683 N N . VAL A 1 82 ? 2.67 15.734 13.797 1 79.75 82 VAL A N 1
ATOM 684 C CA . VAL A 1 82 ? 2.557 16.953 14.594 1 79.75 82 VAL A CA 1
ATOM 685 C C . VAL A 1 82 ? 3.453 18.031 14.008 1 79.75 82 VAL A C 1
ATOM 687 O O . VAL A 1 82 ? 4.672 17.859 13.922 1 79.75 82 VAL A O 1
ATOM 690 N N . VAL A 1 83 ? 2.859 19.016 13.508 1 77.69 83 VAL A N 1
ATOM 691 C CA . VAL A 1 83 ? 3.615 20.141 12.945 1 77.69 83 VAL A CA 1
ATOM 692 C C . VAL A 1 83 ? 3.998 21.109 14.062 1 77.69 83 VAL A C 1
ATOM 694 O O . VAL A 1 83 ? 3.148 21.5 14.859 1 77.69 83 VAL A O 1
ATOM 697 N N . THR A 1 84 ? 5.285 21.156 14.219 1 73.75 84 THR A N 1
ATOM 698 C CA . THR A 1 84 ? 5.754 22.094 15.242 1 73.75 84 THR A CA 1
ATOM 699 C C . THR A 1 84 ? 6.234 23.391 14.617 1 73.75 84 THR A C 1
ATOM 701 O O . THR A 1 84 ? 6.559 23.438 13.43 1 73.75 84 THR A O 1
ATOM 704 N N . ARG A 1 85 ? 6.055 24.5 15.367 1 62.66 85 ARG A N 1
ATOM 705 C CA . ARG A 1 85 ? 6.59 25.797 14.984 1 62.66 85 ARG A CA 1
ATOM 706 C C . ARG A 1 85 ? 8.109 25.75 14.844 1 62.66 85 ARG A C 1
ATOM 708 O O . ARG A 1 85 ? 8.797 25.172 15.688 1 62.66 85 ARG A O 1
ATOM 715 N N . GLU A 1 86 ? 8.602 25.672 13.555 1 54.41 86 GLU A N 1
ATOM 716 C CA . GLU A 1 86 ? 10.023 25.984 13.656 1 54.41 86 GLU A CA 1
ATOM 717 C C . GLU A 1 86 ? 10.234 27.344 14.32 1 54.41 86 GLU A C 1
ATOM 719 O O . GLU A 1 86 ? 9.438 28.266 14.133 1 54.41 86 GLU A O 1
ATOM 724 N N . MET B 1 1 ? -12.625 -21.734 -27.734 1 43.53 1 MET B N 1
ATOM 725 C CA . MET B 1 1 ? -11.898 -20.641 -27.094 1 43.53 1 MET B CA 1
ATOM 726 C C . MET B 1 1 ? -11.633 -20.938 -25.625 1 43.53 1 MET B C 1
ATOM 728 O O . MET B 1 1 ? -12.562 -21.156 -24.859 1 43.53 1 MET B O 1
ATOM 732 N N . SER B 1 2 ? -10.648 -21.703 -25.297 1 47.59 2 SER B N 1
ATOM 733 C CA . SER B 1 2 ? -10.383 -22.312 -24 1 47.59 2 SER B CA 1
ATOM 734 C C . SER B 1 2 ? -10.445 -21.281 -22.875 1 47.59 2 SER B C 1
ATOM 736 O O . SER B 1 2 ? -9.703 -20.297 -22.891 1 47.59 2 SER B O 1
ATOM 738 N N . ASP B 1 3 ? -11.57 -21.078 -22.266 1 53.09 3 ASP B N 1
ATOM 739 C CA . ASP B 1 3 ? -11.922 -20.031 -21.312 1 53.09 3 ASP B CA 1
ATOM 740 C C . ASP B 1 3 ? -11.031 -20.078 -20.078 1 53.09 3 ASP B C 1
ATOM 742 O O . ASP B 1 3 ? -11.055 -21.062 -19.328 1 53.09 3 ASP B O 1
ATOM 746 N N . ASP B 1 4 ? -9.766 -19.547 -20.141 1 66.88 4 ASP B N 1
ATOM 747 C CA . ASP B 1 4 ? -8.906 -19.391 -18.969 1 66.88 4 ASP B CA 1
ATOM 748 C C . ASP B 1 4 ? -9.703 -18.906 -17.766 1 66.88 4 ASP B C 1
ATOM 750 O O . ASP B 1 4 ? -10.531 -18 -17.875 1 66.88 4 ASP B O 1
ATOM 754 N N . TYR B 1 5 ? -9.891 -19.875 -16.922 1 80.69 5 TYR B N 1
ATOM 755 C CA . TYR B 1 5 ? -10.5 -19.5 -15.648 1 80.69 5 TYR B CA 1
ATOM 756 C C . TYR B 1 5 ? -9.703 -18.391 -14.969 1 80.69 5 TYR B C 1
ATOM 758 O O . TYR B 1 5 ? -8.469 -18.406 -14.984 1 80.69 5 TYR B O 1
ATOM 766 N N . ARG B 1 6 ? -10.398 -17.312 -14.773 1 83 6 ARG B N 1
ATOM 767 C CA . ARG B 1 6 ? -9.758 -16.156 -14.125 1 83 6 ARG B CA 1
ATOM 768 C C . ARG B 1 6 ? -10.383 -15.891 -12.766 1 83 6 ARG B C 1
ATOM 770 O O . ARG B 1 6 ? -11.602 -15.945 -12.609 1 83 6 ARG B O 1
ATOM 777 N N . GLU B 1 7 ? -9.531 -15.68 -11.758 1 87.25 7 GLU B N 1
ATOM 778 C CA . GLU B 1 7 ? -9.945 -15.234 -10.43 1 87.25 7 GLU B CA 1
ATOM 779 C C . GLU B 1 7 ? -9.438 -13.828 -10.141 1 87.25 7 GLU B C 1
ATOM 781 O O . GLU B 1 7 ? -8.352 -13.445 -10.586 1 87.25 7 GLU B O 1
ATOM 786 N N . GLU B 1 8 ? -10.344 -13.078 -9.453 1 88.19 8 GLU B N 1
ATOM 787 C CA . GLU B 1 8 ? -9.977 -11.711 -9.109 1 88.19 8 GLU B CA 1
ATOM 788 C C . GLU B 1 8 ? -10.195 -11.43 -7.625 1 88.19 8 GLU B C 1
ATOM 790 O O . GLU B 1 8 ? -11.078 -12.023 -7.004 1 88.19 8 GLU B O 1
ATOM 795 N N . ARG B 1 9 ? -9.289 -10.633 -7.129 1 89.38 9 ARG B N 1
ATOM 796 C CA . ARG B 1 9 ? -9.383 -10.148 -5.754 1 89.38 9 ARG B CA 1
ATOM 797 C C . ARG B 1 9 ? -8.828 -8.734 -5.629 1 89.38 9 ARG B C 1
ATOM 799 O O . ARG B 1 9 ? -7.949 -8.336 -6.398 1 89.38 9 ARG B O 1
ATOM 806 N N . THR B 1 10 ? -9.422 -8.047 -4.676 1 91.94 10 THR B N 1
ATOM 807 C CA . THR B 1 10 ? -8.914 -6.703 -4.422 1 91.94 10 THR B CA 1
ATOM 808 C C . THR B 1 10 ? -8.367 -6.594 -3.002 1 91.94 10 THR B C 1
ATOM 810 O O . THR B 1 10 ? -8.977 -7.094 -2.057 1 91.94 10 THR B O 1
ATOM 813 N N . TYR B 1 11 ? -7.234 -6.074 -2.908 1 93.19 11 TYR B N 1
ATOM 814 C CA . TYR B 1 11 ? -6.656 -5.711 -1.62 1 93.19 11 TYR B CA 1
ATOM 815 C C . TYR B 1 11 ? -6.391 -4.211 -1.545 1 93.19 11 TYR B C 1
ATOM 817 O O . TYR B 1 11 ? -5.785 -3.637 -2.453 1 93.19 11 TYR B O 1
ATOM 825 N N . THR B 1 12 ? -6.867 -3.619 -0.371 1 93.44 12 THR B N 1
ATOM 826 C CA . THR B 1 12 ? -6.773 -2.168 -0.26 1 93.44 12 THR B CA 1
ATOM 827 C C . THR B 1 12 ? -5.945 -1.771 0.958 1 93.44 12 THR B C 1
ATOM 829 O O . THR B 1 12 ? -6.109 -2.342 2.039 1 93.44 12 THR B O 1
ATOM 832 N N . ILE B 1 13 ? -5.027 -0.861 0.724 1 93.06 13 ILE B N 1
ATOM 833 C CA . ILE B 1 13 ? -4.309 -0.175 1.794 1 93.06 13 ILE B CA 1
ATOM 834 C C . ILE B 1 13 ? -4.812 1.263 1.911 1 93.06 13 ILE B C 1
ATOM 836 O O . ILE B 1 13 ? -4.715 2.041 0.958 1 93.06 13 ILE B O 1
ATOM 840 N N . GLU B 1 14 ? -5.383 1.574 3.045 1 93.81 14 GLU B N 1
ATOM 841 C CA . GLU B 1 14 ? -5.883 2.924 3.297 1 93.81 14 GLU B CA 1
ATOM 842 C C . GLU B 1 14 ? -5.023 3.643 4.332 1 93.81 14 GLU B C 1
ATOM 844 O O . GLU B 1 14 ? -4.902 3.184 5.473 1 93.81 14 GLU B O 1
ATOM 849 N N . LEU B 1 15 ? -4.383 4.715 3.979 1 94.19 15 LEU B N 1
ATOM 850 C CA . LEU B 1 15 ? -3.631 5.594 4.867 1 94.19 15 LEU B CA 1
ATOM 851 C C . LEU B 1 15 ? -4.492 6.766 5.324 1 94.19 15 LEU B C 1
ATOM 853 O O . LEU B 1 15 ? -4.926 7.582 4.504 1 94.19 15 LEU B O 1
ATOM 857 N N . ARG B 1 16 ? -4.773 6.809 6.535 1 93.56 16 ARG B N 1
ATOM 858 C CA . ARG B 1 16 ? -5.469 7.945 7.129 1 93.56 16 ARG B CA 1
ATOM 859 C C . ARG B 1 16 ? -4.48 8.953 7.707 1 93.56 16 ARG B C 1
ATOM 861 O O . ARG B 1 16 ? -4.035 8.812 8.852 1 93.56 16 ARG B O 1
ATOM 868 N N . LEU B 1 17 ? -4.242 9.969 6.922 1 92.19 17 LEU B N 1
ATOM 869 C CA . LEU B 1 17 ? -3.256 10.984 7.281 1 92.19 17 LEU B CA 1
ATOM 870 C C . LEU B 1 17 ? -3.895 12.102 8.109 1 92.19 17 LEU B C 1
ATOM 872 O O . LEU B 1 17 ? -5.016 12.523 7.824 1 92.19 17 LEU B O 1
ATOM 876 N N . SER B 1 18 ? -3.139 12.438 9.133 1 90.38 18 SER 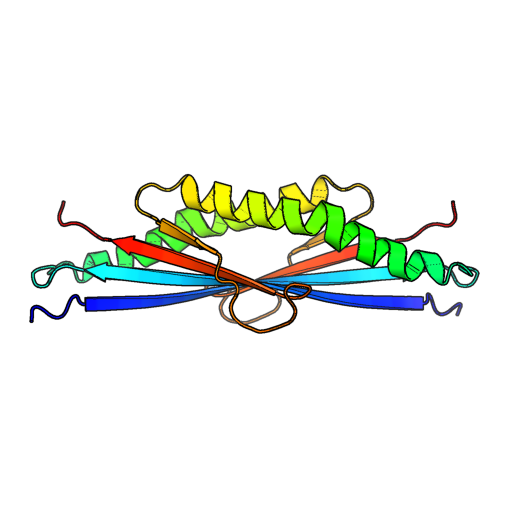B N 1
ATOM 877 C CA . SER B 1 18 ? -3.594 13.602 9.891 1 90.38 18 SER B CA 1
ATOM 878 C C . SER B 1 18 ? -2.418 14.438 10.375 1 90.38 18 SER B C 1
ATOM 880 O O . SER B 1 18 ? -1.329 13.914 10.617 1 90.38 18 SER B O 1
ATOM 882 N N . ALA B 1 19 ? -2.697 15.734 10.43 1 87.81 19 ALA B N 1
ATOM 883 C CA . ALA B 1 19 ? -1.734 16.672 10.992 1 87.81 19 ALA B CA 1
ATOM 884 C C . ALA B 1 19 ? -2.395 17.578 12.023 1 87.81 19 ALA B C 1
ATOM 886 O O . ALA B 1 19 ? -3.529 18.031 11.836 1 87.81 19 ALA B O 1
ATOM 887 N N . SER B 1 20 ? -1.734 17.812 13.047 1 86.19 20 SER B N 1
ATOM 888 C CA . SER B 1 20 ? -2.184 18.734 14.07 1 86.19 20 SER B CA 1
ATOM 889 C C . SER B 1 20 ? -1.256 19.953 14.164 1 86.19 20 SER B C 1
ATOM 891 O O . SER B 1 20 ? -0.035 19.812 14.062 1 86.19 20 SER B O 1
ATOM 893 N N . PHE B 1 21 ? -1.97 21.094 14.375 1 84 21 PHE B N 1
ATOM 894 C CA . PHE B 1 21 ? -1.247 22.359 14.406 1 84 21 PHE B CA 1
ATOM 895 C C . PHE B 1 21 ? -1.516 23.094 15.711 1 84 21 PHE B C 1
ATOM 897 O O . PHE B 1 21 ? -2.635 23.062 16.234 1 84 21 PHE B O 1
ATOM 904 N N . PRO B 1 22 ? -0.438 23.734 16.172 1 77.88 22 PRO B N 1
ATOM 905 C CA . PRO B 1 22 ? -0.675 24.562 17.359 1 77.88 22 PRO B CA 1
ATOM 906 C C . PRO B 1 22 ? -1.543 25.781 17.062 1 77.88 22 PRO B C 1
ATOM 908 O O . PRO B 1 22 ? -1.688 26.172 15.898 1 77.88 22 PRO B O 1
ATOM 911 N N . ASP B 1 23 ? -2.271 26.344 18.016 1 73.62 23 ASP B N 1
ATOM 912 C CA . ASP B 1 23 ? -3.189 27.469 17.906 1 73.62 23 ASP B CA 1
ATOM 913 C C . ASP B 1 23 ? -2.518 28.656 17.234 1 73.62 23 ASP B C 1
ATOM 915 O O . ASP B 1 23 ? -3.172 29.422 16.531 1 73.62 23 ASP B O 1
ATOM 919 N N . ASP B 1 24 ? -1.39 28.859 17.469 1 72.94 24 ASP B N 1
ATOM 920 C CA . ASP B 1 24 ? -0.707 30.047 16.969 1 72.94 24 ASP B CA 1
ATOM 921 C C . ASP B 1 24 ? -0.016 29.766 15.641 1 72.94 24 ASP B C 1
ATOM 923 O O . ASP B 1 24 ? 0.811 30.562 15.18 1 72.94 24 ASP B O 1
ATOM 927 N N . TYR B 1 25 ? -0.393 28.594 15.242 1 67.94 25 TYR B N 1
ATOM 928 C CA . TYR B 1 25 ? 0.191 28.266 13.945 1 67.94 25 TYR B CA 1
ATOM 929 C C . TYR B 1 25 ? -0.386 29.141 12.844 1 67.94 25 TYR B C 1
ATOM 931 O O . TYR B 1 25 ? -1.604 29.203 12.664 1 67.94 25 TYR B O 1
ATOM 939 N N . GLU B 1 26 ? 0.208 30.219 12.484 1 62.09 26 GLU B N 1
ATOM 940 C CA . GLU B 1 26 ? -0.23 31.141 11.445 1 62.09 26 GLU B CA 1
ATOM 941 C C . GLU B 1 26 ? 0.105 30.609 10.055 1 62.09 26 GLU B C 1
ATOM 943 O O . GLU B 1 26 ? -0.318 31.172 9.047 1 62.09 26 GLU B O 1
ATOM 948 N N . GLY B 1 27 ? 0.863 29.641 9.875 1 54.09 27 GLY B N 1
ATOM 949 C CA . GLY B 1 27 ? 1.404 29.391 8.555 1 54.09 27 GLY B CA 1
ATOM 950 C C . GLY B 1 27 ? 0.446 28.641 7.645 1 54.09 27 GLY B C 1
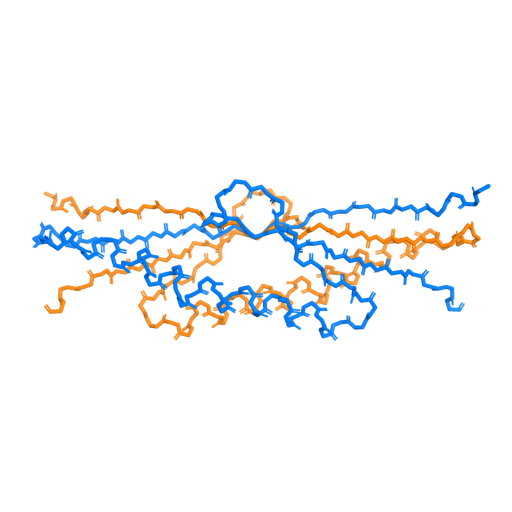ATOM 951 O O . GLY B 1 27 ? 0.224 27.453 7.824 1 54.09 27 GLY B O 1
ATOM 952 N N . GLU B 1 28 ? -0.627 29.328 7.32 1 52.12 28 GLU B N 1
ATOM 953 C CA . GLU B 1 28 ? -1.441 28.891 6.195 1 52.12 28 GLU B CA 1
ATOM 954 C C . GLU B 1 28 ? -0.633 28.016 5.238 1 52.12 28 GLU B C 1
ATOM 956 O O . GLU B 1 28 ? -1.137 27.016 4.727 1 52.12 28 GLU B O 1
ATOM 961 N N . GLU B 1 29 ? 0.45 28.734 4.875 1 50.16 29 GLU B N 1
ATOM 962 C CA . GLU B 1 29 ? 1.279 28.188 3.805 1 50.16 29 GLU B CA 1
ATOM 963 C C . GLU B 1 29 ? 1.771 26.781 4.145 1 50.16 29 GLU B C 1
ATOM 965 O O . GLU B 1 29 ? 1.924 25.938 3.258 1 50.16 29 GLU B O 1
ATOM 970 N N . ASP B 1 30 ? 1.85 26.531 5.438 1 53.66 30 ASP B N 1
ATOM 971 C CA . ASP B 1 30 ? 2.523 25.344 5.941 1 53.66 30 ASP B CA 1
ATOM 972 C C . ASP B 1 30 ? 1.569 24.156 5.996 1 53.66 30 ASP B C 1
ATOM 974 O O . ASP B 1 30 ? 1.998 23 5.898 1 53.66 30 ASP B O 1
ATOM 978 N N . GLY B 1 31 ? 0.245 24.609 6.277 1 56.12 31 GLY B N 1
ATOM 979 C CA . GLY B 1 31 ? -0.707 23.516 6.223 1 56.12 31 GLY B CA 1
ATOM 980 C C . GLY B 1 31 ? -0.632 22.719 4.93 1 56.12 31 GLY B C 1
ATOM 981 O O . GLY B 1 31 ? -0.753 21.484 4.938 1 56.12 31 GLY B O 1
ATOM 982 N N . TYR B 1 32 ? -0.281 23.5 3.893 1 68.81 32 TYR B N 1
ATOM 983 C CA . TYR B 1 32 ? -0.137 22.859 2.592 1 68.81 32 TYR B CA 1
ATOM 984 C C . TYR B 1 32 ? 1.226 22.188 2.459 1 68.81 32 TYR B C 1
ATOM 986 O O . TYR B 1 32 ? 1.419 21.328 1.605 1 68.81 32 TYR B O 1
ATOM 994 N N . GLU B 1 33 ? 2.039 22.594 3.521 1 78.5 33 GLU B N 1
ATOM 995 C CA . GLU B 1 33 ? 3.396 22.062 3.416 1 78.5 33 GLU B CA 1
ATOM 996 C C . GLU B 1 33 ? 3.432 20.578 3.723 1 78.5 33 GLU B C 1
ATOM 998 O O . GLU B 1 33 ? 4.145 19.812 3.062 1 78.5 33 GLU B O 1
ATOM 1003 N N . TRP B 1 34 ? 2.576 20.25 4.695 1 81.81 34 TRP B N 1
ATOM 1004 C CA . TRP B 1 34 ? 2.621 18.828 5.023 1 81.81 34 TRP B CA 1
ATOM 1005 C C . TRP B 1 34 ? 1.987 17.984 3.914 1 81.81 34 TRP B C 1
ATOM 1007 O O . TRP B 1 34 ? 2.471 16.906 3.594 1 81.81 34 TRP B O 1
ATOM 1017 N N . HIS B 1 35 ? 1.005 18.531 3.229 1 82.81 35 HIS B N 1
ATOM 1018 C CA . HIS B 1 35 ? 0.441 17.875 2.061 1 82.81 35 HIS B CA 1
ATOM 1019 C C . HIS B 1 35 ? 1.467 17.766 0.938 1 82.81 35 HIS B C 1
ATOM 1021 O O . HIS B 1 35 ? 1.597 16.703 0.308 1 82.81 35 HIS B O 1
ATOM 1027 N N . ALA B 1 36 ? 2.076 18.875 0.799 1 83.69 36 ALA B N 1
ATOM 1028 C CA . ALA B 1 36 ? 3.072 18.922 -0.268 1 83.69 36 ALA B CA 1
ATOM 1029 C C . ALA B 1 36 ? 4.199 17.922 -0.008 1 83.69 36 ALA B C 1
ATOM 1031 O O . ALA B 1 36 ? 4.664 17.25 -0.931 1 83.69 36 ALA B O 1
ATOM 1032 N N . ARG B 1 37 ? 4.645 17.891 1.149 1 84.19 37 ARG B N 1
ATOM 1033 C CA . ARG B 1 37 ? 5.699 16.938 1.494 1 84.19 37 ARG B CA 1
ATOM 1034 C C . ARG B 1 37 ? 5.227 15.5 1.296 1 84.19 37 ARG B C 1
ATOM 1036 O O . ARG B 1 37 ? 5.965 14.664 0.76 1 84.19 37 ARG B O 1
ATOM 1043 N N . PHE B 1 38 ? 4.016 15.258 1.781 1 88.88 38 PHE B N 1
ATOM 1044 C CA . PHE B 1 38 ? 3.482 13.922 1.563 1 88.88 38 PHE B CA 1
ATOM 1045 C C . PHE B 1 38 ? 3.475 13.578 0.079 1 88.88 38 PHE B C 1
ATOM 1047 O O . PHE B 1 38 ? 3.941 12.508 -0.318 1 88.88 38 PHE B O 1
ATOM 1054 N N . ASP B 1 39 ? 3.037 14.461 -0.707 1 88.62 39 ASP B N 1
ATOM 1055 C CA . ASP B 1 39 ? 2.865 14.203 -2.133 1 88.62 39 ASP B CA 1
ATOM 1056 C C . ASP B 1 39 ? 4.215 14.055 -2.832 1 88.62 39 ASP B C 1
ATOM 1058 O O . ASP B 1 39 ? 4.375 13.211 -3.715 1 88.62 39 ASP B O 1
ATOM 1062 N N . ARG B 1 40 ? 5.188 14.797 -2.414 1 88.88 40 ARG B N 1
ATOM 1063 C CA . ARG B 1 40 ? 6.445 14.883 -3.148 1 88.88 40 ARG B CA 1
ATOM 1064 C C . ARG B 1 40 ? 7.438 13.836 -2.652 1 88.88 40 ARG B C 1
ATOM 1066 O O . ARG B 1 40 ? 8.289 13.367 -3.414 1 88.88 40 ARG B O 1
ATOM 1073 N N . VAL B 1 41 ? 7.293 13.422 -1.442 1 89.56 41 VAL B N 1
ATOM 1074 C CA . VAL B 1 41 ? 8.352 12.602 -0.873 1 89.56 41 VAL B CA 1
ATOM 1075 C C . VAL B 1 41 ? 7.781 11.258 -0.428 1 89.56 41 VAL B C 1
ATOM 1077 O O . VAL B 1 41 ? 8.266 10.203 -0.843 1 89.56 41 VAL B O 1
ATOM 1080 N N . VAL B 1 42 ? 6.727 11.312 0.312 1 90.88 42 VAL B N 1
ATOM 1081 C CA . VAL B 1 42 ? 6.273 10.125 1.021 1 90.88 42 VAL B CA 1
ATOM 1082 C C . VAL B 1 42 ? 5.48 9.227 0.071 1 90.88 42 VAL B C 1
ATOM 1084 O O . VAL B 1 42 ? 5.746 8.023 -0.023 1 90.88 42 VAL B O 1
ATOM 1087 N N . ARG B 1 43 ? 4.598 9.828 -0.667 1 91.69 43 ARG B N 1
ATOM 1088 C CA . ARG B 1 43 ? 3.713 9.078 -1.556 1 91.69 43 ARG B CA 1
ATOM 1089 C C . ARG B 1 43 ? 4.508 8.32 -2.613 1 91.69 43 ARG B C 1
ATOM 1091 O O . ARG B 1 43 ? 4.316 7.117 -2.801 1 91.69 43 ARG B O 1
ATOM 1098 N N . PRO B 1 44 ? 5.441 8.945 -3.297 1 92.56 44 PRO B N 1
ATOM 1099 C CA . PRO B 1 44 ? 6.234 8.195 -4.273 1 92.56 44 PRO B CA 1
ATOM 1100 C C . PRO B 1 44 ? 7.062 7.086 -3.633 1 92.56 44 PRO B C 1
ATOM 1102 O O . PRO B 1 44 ? 7.258 6.027 -4.238 1 92.56 44 PRO B O 1
ATOM 1105 N N . ARG B 1 45 ? 7.574 7.285 -2.467 1 94.06 45 ARG B N 1
ATOM 1106 C CA . ARG B 1 45 ? 8.336 6.277 -1.742 1 94.06 45 ARG B CA 1
ATOM 1107 C C . ARG B 1 45 ? 7.477 5.062 -1.421 1 94.06 45 ARG B C 1
ATOM 1109 O O . ARG B 1 45 ? 7.922 3.922 -1.563 1 94.06 45 ARG B O 1
ATOM 1116 N N . ILE B 1 46 ? 6.273 5.344 -1.027 1 94.38 46 ILE B N 1
ATOM 1117 C CA . ILE B 1 46 ? 5.336 4.27 -0.712 1 94.38 46 ILE B CA 1
ATOM 1118 C C . ILE B 1 46 ? 5.023 3.471 -1.976 1 94.38 46 ILE B C 1
ATOM 1120 O O . ILE B 1 46 ? 5.055 2.238 -1.962 1 94.38 46 ILE B O 1
ATOM 1124 N N . ALA B 1 47 ? 4.703 4.195 -3.025 1 93.06 47 ALA B N 1
ATOM 1125 C CA . ALA B 1 47 ? 4.398 3.539 -4.293 1 93.06 47 ALA B CA 1
ATOM 1126 C C . ALA B 1 47 ? 5.535 2.615 -4.723 1 93.06 47 ALA B C 1
ATOM 1128 O O . ALA B 1 47 ? 5.305 1.457 -5.074 1 93.06 47 ALA B O 1
ATOM 1129 N N . ARG B 1 48 ? 6.719 3.096 -4.637 1 95.06 48 ARG B N 1
ATOM 1130 C CA . ARG B 1 48 ? 7.895 2.311 -5.004 1 95.06 48 ARG B CA 1
ATOM 1131 C C . ARG B 1 48 ? 8.039 1.086 -4.105 1 95.06 48 ARG B C 1
ATOM 1133 O O . ARG B 1 48 ? 8.312 -0.016 -4.586 1 95.06 48 ARG B O 1
ATOM 1140 N N . ALA B 1 49 ? 7.879 1.281 -2.848 1 95.12 49 ALA B N 1
ATOM 1141 C CA . ALA B 1 49 ? 8.023 0.194 -1.884 1 95.12 49 ALA B CA 1
ATOM 1142 C C . ALA B 1 49 ? 7.023 -0.922 -2.158 1 95.12 49 ALA B C 1
ATOM 1144 O O . ALA B 1 49 ? 7.363 -2.105 -2.086 1 95.12 49 ALA B O 1
ATOM 1145 N N . VAL B 1 50 ? 5.812 -0.577 -2.441 1 94.81 50 VAL B N 1
ATOM 1146 C CA . VAL B 1 50 ? 4.766 -1.557 -2.721 1 94.81 50 VAL B CA 1
ATOM 1147 C C . VAL B 1 50 ? 5.109 -2.334 -3.988 1 94.81 50 VAL B C 1
ATOM 1149 O O . VAL B 1 50 ? 5.055 -3.566 -4.004 1 94.81 50 VAL B O 1
ATOM 1152 N N . ILE B 1 51 ? 5.52 -1.616 -5.051 1 94.06 51 ILE B N 1
ATOM 1153 C CA . ILE B 1 51 ? 5.844 -2.246 -6.324 1 94.06 51 ILE B CA 1
ATOM 1154 C C . ILE B 1 51 ? 7.039 -3.184 -6.148 1 94.06 51 ILE B C 1
ATOM 1156 O O . ILE B 1 51 ? 7.016 -4.324 -6.613 1 94.06 51 ILE B O 1
ATOM 1160 N N . GLU B 1 52 ? 8.023 -2.719 -5.441 1 94.31 52 GLU B N 1
ATOM 1161 C CA . GLU B 1 52 ? 9.195 -3.547 -5.184 1 94.31 52 GLU B CA 1
ATOM 1162 C C . GLU B 1 52 ? 8.828 -4.797 -4.391 1 94.31 52 GLU B C 1
ATOM 1164 O O . GLU B 1 52 ? 9.344 -5.883 -4.656 1 94.31 52 GLU B O 1
ATOM 1169 N N . ALA B 1 53 ? 7.957 -4.645 -3.389 1 93.5 53 ALA B N 1
ATOM 1170 C CA . ALA B 1 53 ? 7.52 -5.781 -2.584 1 93.5 53 ALA B CA 1
ATOM 1171 C C . ALA B 1 53 ? 6.789 -6.812 -3.443 1 93.5 53 ALA B C 1
ATOM 1173 O O . ALA B 1 53 ? 6.957 -8.016 -3.256 1 93.5 53 ALA B O 1
ATOM 1174 N N . LEU B 1 54 ? 5.953 -6.363 -4.32 1 92.75 54 LEU B N 1
ATOM 1175 C CA . LEU B 1 54 ? 5.203 -7.242 -5.211 1 92.75 54 LEU B CA 1
ATOM 1176 C C . LEU B 1 54 ? 6.133 -7.957 -6.184 1 92.75 54 LEU B C 1
ATOM 1178 O O . LEU B 1 54 ? 5.973 -9.156 -6.438 1 92.75 54 LEU B O 1
ATOM 1182 N N . MET B 1 55 ? 7.125 -7.266 -6.633 1 89.94 55 MET B N 1
ATOM 1183 C CA . MET B 1 55 ? 8.008 -7.77 -7.68 1 89.94 55 MET B CA 1
ATOM 1184 C C . MET B 1 55 ? 9 -8.781 -7.113 1 89.94 55 MET B C 1
ATOM 1186 O O . MET B 1 55 ? 9.633 -9.523 -7.867 1 89.94 55 MET B O 1
ATOM 1190 N N . ARG B 1 56 ? 9.133 -8.812 -5.875 1 90.25 56 ARG B N 1
ATOM 1191 C CA . ARG B 1 56 ? 10 -9.805 -5.242 1 90.25 56 ARG B CA 1
ATOM 1192 C C . ARG B 1 56 ? 9.414 -11.203 -5.375 1 90.25 56 ARG B C 1
ATOM 1194 O O . ARG B 1 56 ? 10.117 -12.195 -5.203 1 90.25 56 ARG B O 1
ATOM 1201 N N . ASP B 1 57 ? 8.117 -11.32 -5.445 1 81.62 57 ASP B N 1
ATOM 1202 C CA . ASP B 1 57 ? 7.473 -12.609 -5.672 1 81.62 57 ASP B CA 1
ATOM 1203 C C . ASP B 1 57 ? 7.402 -12.93 -7.164 1 81.62 57 ASP B C 1
ATOM 1205 O O . ASP B 1 57 ? 6.715 -12.242 -7.922 1 81.62 57 ASP B O 1
ATOM 1209 N N . PRO B 1 58 ? 8.148 -14.023 -7.414 1 78 58 PRO B N 1
ATOM 1210 C CA . PRO B 1 58 ? 8.156 -14.359 -8.836 1 78 58 PRO B CA 1
ATOM 1211 C C . PRO B 1 58 ? 6.777 -14.742 -9.367 1 78 58 PRO B C 1
ATOM 1213 O O . PRO B 1 58 ? 5.957 -15.289 -8.617 1 78 58 PRO B O 1
ATOM 1216 N N . GLY B 1 59 ? 6.418 -14.273 -10.609 1 79.69 59 GLY B N 1
ATOM 1217 C CA . GLY B 1 59 ? 5.188 -14.695 -11.258 1 79.69 59 GLY B CA 1
ATOM 1218 C C . GLY B 1 59 ? 4.148 -13.586 -11.336 1 79.69 59 GLY B C 1
ATOM 1219 O O . GLY B 1 59 ? 3.156 -13.711 -12.055 1 79.69 59 GLY B O 1
ATOM 1220 N N . TRP B 1 60 ? 4.391 -12.625 -10.438 1 83.88 60 TRP B N 1
ATOM 1221 C CA . TRP B 1 60 ? 3.43 -11.523 -10.5 1 83.88 60 TRP B CA 1
ATOM 1222 C C . TRP B 1 60 ? 3.889 -10.453 -11.477 1 83.88 60 TRP B C 1
ATOM 1224 O O . TRP B 1 60 ? 5.074 -10.109 -11.523 1 83.88 60 TRP B O 1
ATOM 1234 N N . LYS B 1 61 ? 2.953 -10.016 -12.281 1 89.81 61 LYS B N 1
ATOM 1235 C CA . LYS B 1 61 ? 3.127 -8.828 -13.109 1 89.81 61 LYS B CA 1
ATOM 1236 C C . LYS B 1 61 ? 2.379 -7.633 -12.523 1 89.81 61 LYS B C 1
ATOM 1238 O O . LYS B 1 61 ? 1.201 -7.742 -12.18 1 89.81 61 LYS B O 1
ATOM 1243 N N . VAL B 1 62 ? 3.158 -6.586 -12.414 1 92.19 62 VAL B N 1
ATOM 1244 C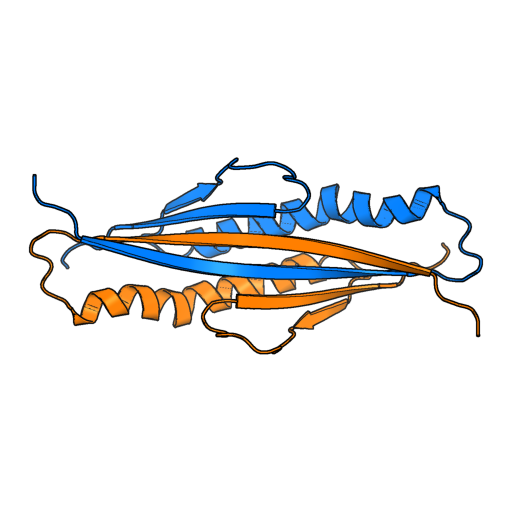 CA . VAL B 1 62 ? 2.572 -5.398 -11.805 1 92.19 62 VAL B CA 1
ATOM 1245 C C . VAL B 1 62 ? 2.482 -4.277 -12.836 1 92.19 62 VAL B C 1
ATOM 1247 O O . VAL B 1 62 ? 3.473 -3.951 -13.492 1 92.19 62 VAL B O 1
ATOM 1250 N N . THR B 1 63 ? 1.271 -3.678 -12.953 1 89.44 63 THR B N 1
ATOM 1251 C CA . THR B 1 63 ? 1.032 -2.555 -13.852 1 89.44 63 THR B CA 1
ATOM 1252 C C . THR B 1 63 ? 0.292 -1.432 -13.133 1 89.44 63 THR B C 1
ATOM 1254 O O . THR B 1 63 ? -0.849 -1.61 -12.703 1 89.44 63 THR B O 1
ATOM 1257 N N . PRO B 1 64 ? 1.054 -0.314 -13 1 85.5 64 PRO B N 1
ATOM 1258 C CA . PRO B 1 64 ? 0.284 0.811 -12.469 1 85.5 64 PRO B CA 1
ATOM 1259 C C . PRO B 1 64 ? -0.851 1.243 -13.391 1 85.5 64 PRO B C 1
ATOM 1261 O O . PRO B 1 64 ? -0.704 1.2 -14.617 1 85.5 64 PRO B O 1
ATOM 1264 N N . THR B 1 65 ? -2.031 1.465 -12.805 1 78.69 65 THR B N 1
ATOM 1265 C CA . THR B 1 65 ? -3.156 1.878 -13.633 1 78.69 65 THR B CA 1
ATOM 1266 C C . THR B 1 65 ? -3.471 3.355 -13.422 1 78.69 65 THR B C 1
ATOM 1268 O O . THR B 1 65 ? -3.271 3.889 -12.328 1 78.69 65 THR B O 1
ATOM 1271 N N . THR B 1 66 ? -3.283 4.23 -14.336 1 62.22 66 THR B N 1
ATOM 1272 C CA . THR B 1 66 ? -3.621 5.648 -14.258 1 62.22 66 THR B CA 1
ATOM 1273 C C . THR B 1 66 ? -5.133 5.848 -14.297 1 62.22 66 THR B C 1
ATOM 1275 O O . THR B 1 66 ? -5.617 6.867 -14.797 1 62.22 66 THR B O 1
ATOM 1278 N N . ARG B 1 67 ? -5.898 4.844 -14.008 1 50.72 67 ARG B N 1
ATOM 1279 C CA . ARG B 1 67 ? -7.316 5.074 -14.25 1 50.72 67 ARG B CA 1
ATOM 1280 C C . ARG B 1 67 ? -7.898 6.02 -13.203 1 50.72 67 ARG B C 1
ATOM 1282 O O . ARG B 1 67 ? -7.742 5.793 -12 1 50.72 67 ARG B O 1
ATOM 1289 N N . GLY B 1 68 ? -8.43 7.168 -13.789 1 50.28 68 GLY B N 1
ATOM 1290 C CA . GLY B 1 68 ? -9.414 8.211 -13.531 1 50.28 68 GLY B CA 1
ATOM 1291 C C . GLY B 1 68 ? -9.016 9.133 -12.391 1 50.28 68 GLY B C 1
ATOM 1292 O O . GLY B 1 68 ? -8.797 10.328 -12.602 1 50.28 68 GLY B O 1
ATOM 1293 N N . GLU B 1 69 ? -9.492 8.742 -11.133 1 55.44 69 GLU B N 1
ATOM 1294 C CA . GLU B 1 69 ? -9.688 9.75 -10.094 1 55.44 69 GLU B CA 1
ATOM 1295 C C . GLU B 1 69 ? -8.359 10.398 -9.695 1 55.44 69 GLU B C 1
ATOM 1297 O O . GLU B 1 69 ? -7.297 9.977 -10.156 1 55.44 69 GLU B O 1
ATOM 1302 N N . SER B 1 70 ? -8.312 11.391 -8.586 1 63.16 70 SER B N 1
ATOM 1303 C CA . SER B 1 70 ? -7.234 12.258 -8.133 1 63.16 70 SER B CA 1
ATOM 1304 C C . SER B 1 70 ? -6.004 11.445 -7.738 1 63.16 70 SER B C 1
ATOM 1306 O O . SER B 1 70 ? -6.039 10.688 -6.766 1 63.16 70 SER B O 1
ATOM 1308 N N . GLU B 1 71 ? -5.18 11.172 -8.734 1 64.12 71 GLU B N 1
ATOM 1309 C CA . GLU B 1 71 ? -3.871 10.57 -8.492 1 64.12 71 GLU B CA 1
ATOM 1310 C C . GLU B 1 71 ? -3.324 10.977 -7.129 1 64.12 71 GLU B C 1
ATOM 1312 O O . GLU B 1 71 ? -2.539 10.25 -6.523 1 64.12 71 GLU B O 1
ATOM 1317 N N . SER B 1 72 ? -3.877 12.109 -6.777 1 73.31 72 SER B N 1
ATOM 1318 C CA . SER B 1 72 ? -3.377 12.625 -5.508 1 73.31 72 SER B CA 1
ATOM 1319 C C . SER B 1 72 ? -3.963 11.852 -4.332 1 73.31 72 SER B C 1
ATOM 1321 O O . SER B 1 72 ? -3.432 11.906 -3.219 1 73.31 72 SER B O 1
ATOM 1323 N N . GLU B 1 73 ? -4.98 11.016 -4.656 1 83.88 73 GLU B N 1
ATOM 1324 C CA . GLU B 1 73 ? -5.637 10.391 -3.51 1 83.88 73 GLU B CA 1
ATOM 1325 C C . GLU B 1 73 ? -5.68 8.875 -3.664 1 83.88 73 GLU B C 1
ATOM 1327 O O . GLU B 1 73 ? -6.125 8.164 -2.758 1 83.88 73 GLU B O 1
ATOM 1332 N N . ARG B 1 74 ? -5.184 8.469 -4.84 1 89.25 74 ARG B N 1
ATOM 1333 C CA . ARG B 1 74 ? -5.348 7.031 -5.055 1 89.25 74 ARG B CA 1
ATOM 1334 C C . ARG B 1 74 ? -4.273 6.492 -5.992 1 89.25 74 ARG B C 1
ATOM 1336 O O . ARG B 1 74 ? -3.951 7.121 -7 1 89.25 74 ARG B O 1
ATOM 1343 N N . LEU B 1 75 ? -3.686 5.375 -5.582 1 91.19 75 LEU B N 1
ATOM 1344 C CA . LEU B 1 75 ? -2.84 4.562 -6.449 1 91.19 75 LEU B CA 1
ATOM 1345 C C . LEU B 1 75 ? -3.486 3.207 -6.727 1 91.19 75 LEU B C 1
ATOM 1347 O O . LEU B 1 75 ? -3.836 2.48 -5.793 1 91.19 75 LEU B O 1
ATOM 1351 N N . GLU B 1 76 ? -3.701 2.945 -7.961 1 92.06 76 GLU B N 1
ATOM 1352 C CA . GLU B 1 76 ? -4.211 1.633 -8.352 1 92.06 76 GLU B CA 1
ATOM 1353 C C . GLU B 1 76 ? -3.145 0.825 -9.086 1 92.06 76 GLU B C 1
ATOM 1355 O O . GLU B 1 76 ? -2.52 1.32 -10.023 1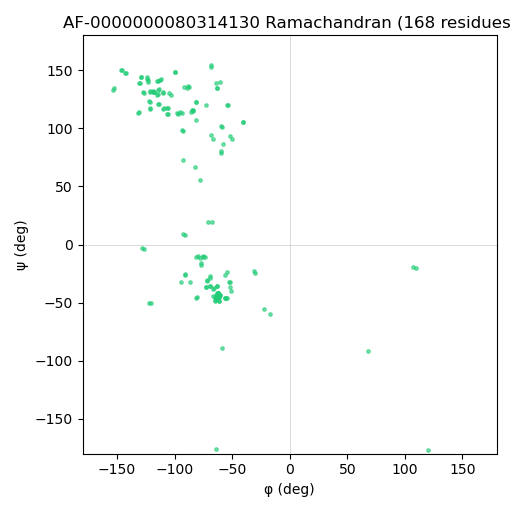 92.06 76 GLU B O 1
ATOM 1360 N N . LEU B 1 77 ? -2.963 -0.396 -8.664 1 93.19 77 LEU B N 1
ATOM 1361 C CA . LEU B 1 77 ? -2.039 -1.334 -9.289 1 93.19 77 LEU B CA 1
ATOM 1362 C C . LEU B 1 77 ? -2.77 -2.588 -9.758 1 93.19 77 LEU B C 1
ATOM 1364 O O . LEU B 1 77 ? -3.479 -3.227 -8.977 1 93.19 77 LEU B O 1
ATOM 1368 N N . ARG B 1 78 ? -2.688 -2.898 -11.023 1 93.62 78 ARG B N 1
ATOM 1369 C CA . ARG B 1 78 ? -3.088 -4.211 -11.516 1 93.62 78 ARG B CA 1
ATOM 1370 C C . ARG B 1 78 ? -1.98 -5.238 -11.297 1 93.62 78 ARG B C 1
ATOM 1372 O O . ARG B 1 78 ? -0.833 -5.016 -11.688 1 93.62 78 ARG B O 1
ATOM 1379 N N . VAL B 1 79 ? -2.299 -6.246 -10.625 1 92.94 79 VAL B N 1
ATOM 1380 C CA . VAL B 1 79 ? -1.356 -7.301 -10.266 1 92.94 79 VAL B CA 1
ATOM 1381 C C . VAL B 1 79 ? -1.853 -8.641 -10.805 1 92.94 79 VAL B C 1
ATOM 1383 O O . VAL B 1 79 ? -2.898 -9.141 -10.383 1 92.94 79 VAL B O 1
ATOM 1386 N N . GLU B 1 80 ? -1.037 -9.156 -11.688 1 90.88 80 GLU B N 1
ATOM 1387 C CA . GLU B 1 80 ? -1.499 -10.359 -12.375 1 90.88 80 GLU B CA 1
ATOM 1388 C C . GLU B 1 80 ? -0.521 -11.516 -12.188 1 90.88 80 GLU B C 1
ATOM 1390 O O . GLU B 1 80 ? 0.696 -11.312 -12.195 1 90.88 80 GLU B O 1
ATOM 1395 N N . ARG B 1 81 ? -1.102 -12.656 -12 1 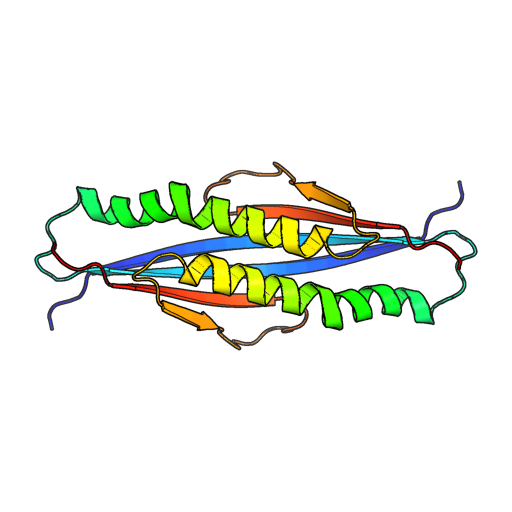86.69 81 ARG B N 1
ATOM 1396 C CA . ARG B 1 81 ? -0.32 -13.891 -11.953 1 86.69 81 ARG B CA 1
ATOM 1397 C C . ARG B 1 81 ? -0.858 -14.914 -12.938 1 86.69 81 ARG B C 1
ATOM 1399 O O . ARG B 1 81 ? -2.068 -15.125 -13.023 1 86.69 81 ARG B O 1
ATOM 1406 N N . VAL B 1 82 ? 0.056 -15.453 -13.711 1 79.31 82 VAL B N 1
ATOM 140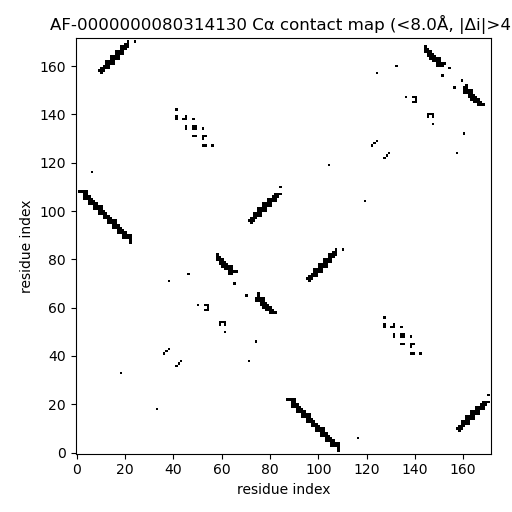7 C CA . VAL B 1 82 ? -0.281 -16.609 -14.539 1 79.31 82 VAL B CA 1
ATOM 1408 C C . VAL B 1 82 ? 0.142 -17.891 -13.828 1 79.31 82 VAL B C 1
ATOM 1410 O O . VAL B 1 82 ? 1.325 -18.094 -13.539 1 79.31 82 VAL B O 1
ATOM 1413 N N . VAL B 1 83 ? -0.805 -18.641 -13.445 1 77.56 83 VAL B N 1
ATOM 1414 C CA . VAL B 1 83 ? -0.52 -19.906 -12.781 1 77.56 83 VAL B CA 1
ATOM 1415 C C . VAL B 1 83 ? -0.256 -20.984 -13.82 1 77.56 83 VAL B C 1
ATOM 1417 O O . VAL B 1 83 ? -1.029 -21.141 -14.773 1 77.56 83 VAL B O 1
ATOM 1420 N N . THR B 1 84 ? 0.968 -21.422 -13.75 1 73.25 84 THR B N 1
ATOM 1421 C CA . THR B 1 84 ? 1.31 -22.484 -14.695 1 73.25 84 THR B CA 1
ATOM 1422 C C . THR B 1 84 ? 1.261 -23.844 -14.016 1 73.25 84 THR B C 1
ATOM 1424 O O . THR B 1 84 ? 1.347 -23.938 -12.789 1 73.25 84 THR B O 1
ATOM 1427 N N . ARG B 1 85 ? 0.907 -24.875 -14.773 1 61.81 85 ARG B N 1
ATOM 1428 C CA . ARG B 1 85 ? 0.954 -26.266 -14.32 1 61.81 85 ARG B CA 1
ATOM 1429 C C . ARG B 1 85 ? 2.371 -26.656 -13.922 1 61.81 85 ARG B C 1
ATOM 1431 O O . ARG B 1 85 ? 3.332 -26.344 -14.625 1 61.81 85 ARG B O 1
ATOM 1438 N N . GLU B 1 86 ? 2.672 -26.688 -12.586 1 54.03 86 GLU B N 1
ATOM 1439 C CA . GLU B 1 86 ? 3.939 -27.391 -12.438 1 54.03 86 GLU B CA 1
ATOM 1440 C C . GLU B 1 86 ? 3.871 -28.781 -13.055 1 54.03 86 GLU B C 1
ATOM 1442 O O . GLU B 1 86 ? 2.818 -29.422 -13.039 1 54.03 86 GLU B O 1
#

Foldseek 3Di:
DPPPDDDDDDDDDDDDDDDDDDPPPPPPVCVVVVLVCCQPPVVVVVVVVVVVVLVVDPFKDKDWDPPDDPPSHDTDIDIDGDDDDD/DPPPDDDDDDDDDDDDDDDDDDPPPPPPVCVVVVLVCCQPPVVVVVVVVVVVVLVVDPFKDKDWDPPDDDPSHDTDIDIDGDDDDD

Organism: NCBI:txid927083

pLDDT: mean 80.48, std 14.55, range [43.38, 95.12]